Protein AF-A0A1G9PFX6-F1 (afdb_monomer_lite)

pLDDT: mean 71.47, std 10.02, range [51.03, 87.06]

Organism: NCBI:txid1121325

Sequence (95 aa):
MFKFFISIIVAIVVLATQQYLSTRKKWVIGGFLPIIWLGFSIWLIYFSHSKTTHSLIPACIIMFLTLMCVWAEGRESVKKRINEELNKMKIHDIK

Secondary structure (DSSP, 8-state):
-HHHHHHHHHHHHHHHHHHHHHTSS-GGGTTHHHHHHHHHHHHHHHH--STTHHHHHHHHHHHHHHHHHHHHHHHHHHHHHHHHHHHHHHHHHT-

Structure (mmCIF, N/CA/C/O backbone):
data_AF-A0A1G9PFX6-F1
#
_entry.id   AF-A0A1G9PFX6-F1
#
loop_
_atom_site.group_PDB
_atom_site.id
_atom_site.type_symbol
_atom_site.label_atom_id
_atom_site.label_alt_id
_atom_site.label_comp_id
_atom_site.label_asym_id
_atom_site.label_entity_id
_atom_site.label_seq_id
_atom_site.pdbx_PDB_ins_code
_atom_site.Cartn_x
_atom_site.Cartn_y
_atom_site.Cartn_z
_atom_site.occupancy
_atom_site.B_iso_or_equiv
_atom_site.auth_seq_id
_atom_site.auth_comp_id
_atom_site.auth_asym_id
_atom_site.auth_atom_id
_atom_site.pdbx_PDB_model_num
ATOM 1 N N . MET A 1 1 ? -7.156 0.425 -27.854 1.00 53.41 1 MET A N 1
ATOM 2 C CA . MET A 1 1 ? -8.311 0.666 -26.958 1.00 53.41 1 MET A CA 1
ATOM 3 C C . MET A 1 1 ? -8.601 -0.522 -26.034 1.00 53.41 1 MET A C 1
ATOM 5 O O . MET A 1 1 ? -8.546 -0.346 -24.827 1.00 53.41 1 MET A O 1
ATOM 9 N N . PHE A 1 2 ? -8.794 -1.742 -26.554 1.00 56.06 2 PHE A N 1
ATOM 10 C CA . PHE A 1 2 ? -9.135 -2.944 -25.760 1.00 56.06 2 PHE A CA 1
ATOM 11 C C . PHE A 1 2 ? -8.133 -3.300 -24.634 1.00 56.06 2 PHE A C 1
ATOM 13 O O . PHE A 1 2 ? -8.524 -3.662 -23.531 1.00 56.06 2 PHE A O 1
ATOM 20 N N . LYS A 1 3 ? -6.827 -3.105 -24.875 1.00 56.44 3 LYS A N 1
ATOM 21 C CA . LYS A 1 3 ? -5.759 -3.335 -23.879 1.00 56.44 3 LYS A CA 1
ATOM 22 C C . LYS A 1 3 ? -5.849 -2.420 -22.646 1.00 56.44 3 LYS A C 1
ATOM 24 O O . LYS A 1 3 ? -5.461 -2.829 -21.559 1.00 56.44 3 LYS A O 1
ATOM 29 N N . PHE A 1 4 ? -6.384 -1.208 -22.805 1.00 62.28 4 PHE A N 1
ATOM 30 C CA . PHE A 1 4 ? -6.537 -0.248 -21.706 1.00 62.28 4 PHE A CA 1
ATOM 31 C C . PHE A 1 4 ? -7.669 -0.660 -20.758 1.00 62.28 4 PHE A C 1
ATOM 33 O O . PHE A 1 4 ? -7.496 -0.640 -19.545 1.00 62.28 4 PHE A O 1
ATOM 40 N N . PHE A 1 5 ? -8.793 -1.122 -21.310 1.00 69.62 5 PHE A N 1
ATOM 41 C CA . PHE A 1 5 ? -9.911 -1.641 -20.520 1.00 69.62 5 PHE A CA 1
ATOM 42 C C . PHE A 1 5 ? -9.522 -2.883 -19.716 1.00 69.62 5 PHE A C 1
ATOM 44 O O . PHE A 1 5 ? -9.834 -2.963 -18.531 1.00 69.62 5 PHE A O 1
ATOM 51 N N . ILE A 1 6 ? -8.766 -3.804 -20.322 1.00 72.31 6 ILE A N 1
ATOM 52 C CA . ILE A 1 6 ? -8.231 -4.976 -19.615 1.00 72.31 6 ILE A CA 1
ATOM 53 C C . ILE A 1 6 ? -7.332 -4.541 -18.448 1.00 72.31 6 ILE A C 1
ATOM 55 O O . ILE A 1 6 ? -7.484 -5.049 -17.341 1.00 72.31 6 ILE A O 1
ATOM 59 N N . SER A 1 7 ? -6.448 -3.559 -18.657 1.00 65.88 7 SER A N 1
ATOM 60 C CA . SER A 1 7 ? -5.576 -3.035 -17.595 1.00 65.88 7 SER A CA 1
ATOM 61 C C . SER A 1 7 ? -6.360 -2.426 -16.429 1.00 65.88 7 SER A C 1
ATOM 63 O O . SER A 1 7 ? -5.979 -2.619 -15.277 1.00 65.88 7 SER A O 1
ATOM 65 N N . ILE A 1 8 ? -7.445 -1.701 -16.709 1.00 71.62 8 ILE A N 1
ATOM 66 C CA . ILE A 1 8 ? -8.282 -1.073 -15.676 1.00 71.62 8 ILE A CA 1
ATOM 67 C C . ILE A 1 8 ? -9.018 -2.142 -14.862 1.00 71.62 8 ILE A C 1
ATOM 69 O O . ILE A 1 8 ? -9.034 -2.076 -13.635 1.00 71.62 8 ILE A O 1
ATOM 73 N N . ILE A 1 9 ? -9.570 -3.162 -15.524 1.00 72.88 9 ILE A N 1
ATOM 74 C CA . ILE A 1 9 ? -10.255 -4.275 -14.853 1.00 72.88 9 ILE A CA 1
ATOM 75 C C . ILE A 1 9 ? -9.280 -5.031 -13.945 1.00 72.88 9 ILE A C 1
ATOM 77 O O . ILE A 1 9 ? -9.599 -5.305 -12.789 1.00 72.88 9 ILE A O 1
ATOM 81 N N . VAL A 1 10 ? -8.071 -5.316 -14.434 1.00 72.06 10 VAL A N 1
ATOM 82 C CA . VAL A 1 10 ? -7.028 -5.978 -13.639 1.00 72.06 10 VAL A CA 1
ATOM 83 C C . VAL A 1 10 ? -6.642 -5.127 -12.428 1.00 72.06 10 VAL A C 1
ATOM 85 O O . VAL A 1 10 ? -6.564 -5.658 -11.323 1.00 72.06 10 VAL A O 1
ATOM 88 N N . ALA A 1 11 ? -6.474 -3.812 -12.592 1.00 71.12 11 ALA A N 1
ATOM 89 C CA . ALA A 1 11 ? -6.161 -2.915 -11.480 1.00 71.12 11 ALA A CA 1
ATOM 90 C C . ALA A 1 11 ? -7.267 -2.903 -10.409 1.00 71.12 11 ALA A C 1
ATOM 92 O O . ALA A 1 11 ? -6.967 -2.988 -9.219 1.00 71.12 11 ALA A O 1
ATOM 93 N N . ILE A 1 12 ? -8.539 -2.870 -10.817 1.00 72.44 12 ILE A N 1
ATOM 94 C CA . ILE A 1 12 ? -9.686 -2.907 -9.896 1.00 72.44 12 ILE A CA 1
ATOM 95 C C . ILE A 1 12 ? -9.732 -4.235 -9.136 1.00 72.44 12 ILE A C 1
ATOM 97 O O . ILE A 1 12 ? -9.925 -4.235 -7.922 1.00 72.44 12 ILE A O 1
ATOM 101 N N . VAL A 1 13 ? -9.517 -5.364 -9.817 1.00 71.44 13 VAL A N 1
ATOM 102 C CA . VAL A 1 13 ? -9.491 -6.689 -9.178 1.00 71.44 13 VAL A CA 1
ATOM 103 C C . VAL A 1 13 ? -8.337 -6.786 -8.184 1.00 71.44 13 VAL A C 1
ATOM 105 O O . VAL A 1 13 ? -8.534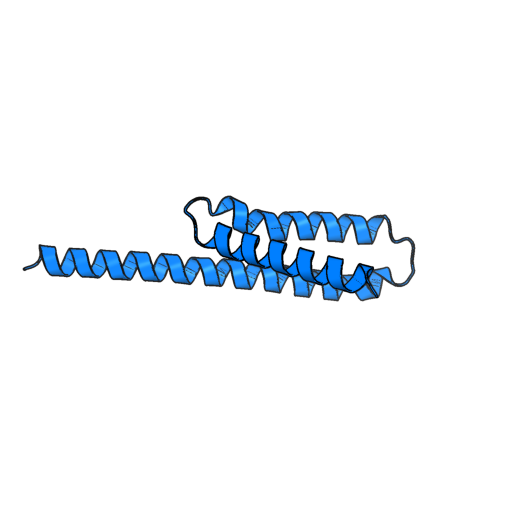 -7.281 -7.074 1.00 71.44 13 VAL A O 1
ATOM 108 N N . VAL A 1 14 ? -7.155 -6.273 -8.530 1.00 72.62 14 VAL A N 1
ATOM 109 C CA . VAL A 1 14 ? -5.992 -6.249 -7.631 1.00 72.62 14 VAL A CA 1
ATOM 110 C C . VAL A 1 14 ? -6.266 -5.382 -6.403 1.00 72.62 14 VAL A C 1
ATOM 112 O O . VAL A 1 14 ? -6.040 -5.846 -5.288 1.00 72.62 14 VAL A O 1
ATOM 115 N N . LEU A 1 15 ? -6.822 -4.180 -6.577 1.00 64.06 15 LEU A N 1
ATOM 116 C CA . LEU A 1 15 ? -7.167 -3.280 -5.471 1.00 64.06 15 LEU A CA 1
ATOM 117 C C . LEU A 1 15 ? -8.263 -3.864 -4.573 1.00 64.06 15 LEU A C 1
ATOM 119 O O . LEU A 1 15 ? -8.125 -3.860 -3.352 1.00 64.06 15 LEU A O 1
ATOM 123 N N . ALA A 1 16 ? -9.321 -4.431 -5.157 1.00 63.62 16 ALA A N 1
ATOM 124 C CA . ALA A 1 16 ? -10.392 -5.081 -4.408 1.00 63.62 16 ALA A CA 1
ATOM 125 C C . ALA A 1 16 ? -9.866 -6.285 -3.612 1.00 63.62 16 ALA A C 1
ATOM 127 O O . ALA A 1 16 ? -10.217 -6.463 -2.447 1.00 63.62 16 ALA A O 1
ATOM 128 N N . THR A 1 17 ? -8.967 -7.068 -4.211 1.00 61.81 17 THR A N 1
ATOM 129 C CA . THR A 1 17 ? -8.295 -8.197 -3.554 1.00 61.81 17 THR A CA 1
ATOM 130 C C . THR A 1 17 ? -7.384 -7.700 -2.427 1.00 61.81 17 THR A C 1
ATOM 132 O O . THR A 1 17 ? -7.425 -8.229 -1.320 1.00 61.81 17 THR A O 1
ATOM 135 N N . GLN A 1 18 ? -6.624 -6.627 -2.645 1.00 62.22 18 GLN A N 1
ATOM 136 C CA . GLN A 1 18 ? -5.756 -6.025 -1.631 1.00 62.22 18 GLN A CA 1
ATOM 137 C C . GLN A 1 18 ? -6.556 -5.503 -0.427 1.00 62.22 18 GLN A C 1
ATOM 139 O O . GLN A 1 18 ? -6.213 -5.804 0.720 1.00 62.22 18 GLN A O 1
ATOM 144 N N . GLN A 1 19 ? -7.655 -4.789 -0.684 1.00 56.25 19 GLN A N 1
ATOM 145 C CA . GLN A 1 19 ? -8.564 -4.275 0.340 1.00 56.25 19 GLN A CA 1
ATOM 146 C C . GLN A 1 19 ? -9.194 -5.435 1.126 1.00 56.25 19 GLN A C 1
ATOM 148 O O . GLN A 1 19 ? -9.120 -5.469 2.353 1.00 56.25 19 GLN A O 1
ATOM 153 N N . TYR A 1 20 ? -9.738 -6.431 0.416 1.00 60.94 20 TYR A N 1
ATOM 154 C CA . TYR A 1 20 ? -10.414 -7.592 1.000 1.00 60.94 20 TYR A CA 1
ATOM 155 C C . TYR A 1 20 ? -9.483 -8.439 1.876 1.00 60.94 20 TYR A C 1
ATOM 157 O O . TYR A 1 20 ? -9.883 -8.916 2.944 1.00 60.94 20 TYR A O 1
ATOM 165 N N . LEU A 1 21 ? -8.226 -8.613 1.460 1.00 55.91 21 LEU A N 1
ATOM 166 C CA . LEU A 1 21 ? -7.255 -9.399 2.217 1.00 55.91 21 LEU A CA 1
ATOM 167 C C . LEU A 1 21 ? -6.619 -8.624 3.374 1.00 55.91 21 LEU A C 1
ATOM 169 O O . LEU A 1 21 ? -6.262 -9.247 4.373 1.00 55.91 21 LEU A O 1
ATOM 173 N N . SER A 1 22 ? -6.550 -7.293 3.303 1.00 51.03 22 SER A N 1
ATOM 174 C CA . SER A 1 22 ? -6.118 -6.456 4.431 1.00 51.03 22 SER A CA 1
ATOM 175 C C . SER A 1 22 ? -7.103 -6.518 5.612 1.00 51.03 22 SER A C 1
ATOM 177 O O . SER A 1 22 ? -6.696 -6.482 6.773 1.00 51.03 22 SER A O 1
ATOM 179 N N . THR A 1 23 ? -8.403 -6.695 5.339 1.00 56.66 23 THR A N 1
ATOM 180 C CA . THR A 1 23 ? -9.460 -6.730 6.370 1.00 56.66 23 THR A CA 1
ATOM 181 C C . THR A 1 23 ? -9.634 -8.101 7.047 1.00 56.66 23 THR A C 1
ATOM 183 O O . THR A 1 23 ? -10.313 -8.205 8.071 1.00 56.66 23 THR A O 1
ATOM 186 N N . ARG A 1 24 ? -9.045 -9.185 6.519 1.00 56.06 24 ARG A N 1
ATOM 187 C CA . ARG A 1 24 ? -9.166 -10.542 7.092 1.00 56.06 24 ARG A CA 1
ATOM 188 C C . ARG A 1 24 ? -7.953 -10.905 7.958 1.00 56.06 24 ARG A C 1
ATOM 190 O O . ARG A 1 24 ? -6.837 -10.454 7.737 1.00 56.06 24 ARG A O 1
ATOM 197 N N . LYS A 1 25 ? -8.170 -11.827 8.909 1.00 53.59 25 LYS A N 1
ATOM 198 C CA . LYS A 1 25 ? -7.212 -12.347 9.917 1.00 53.59 25 LYS A CA 1
ATOM 199 C C . LYS A 1 25 ? -5.825 -12.746 9.360 1.00 53.59 25 LYS A C 1
ATOM 201 O O . LYS A 1 25 ? -4.860 -12.791 10.116 1.00 53.59 25 LYS A O 1
ATOM 206 N N . LYS A 1 26 ? -5.696 -13.008 8.051 1.00 56.09 26 LYS A N 1
ATOM 207 C CA . LYS A 1 26 ? -4.421 -13.280 7.366 1.00 56.09 26 LYS A CA 1
ATOM 208 C C . LYS A 1 26 ? -3.760 -11.991 6.865 1.00 56.09 26 LYS A C 1
ATOM 210 O O . LYS A 1 26 ? -3.601 -11.772 5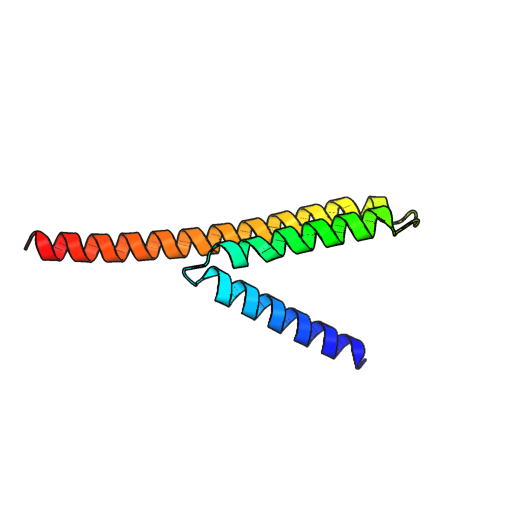.669 1.00 56.09 26 LYS A O 1
ATOM 215 N N . TRP A 1 27 ? -3.307 -11.182 7.818 1.00 51.38 27 TRP A N 1
ATOM 216 C CA . TRP A 1 27 ? -2.591 -9.921 7.596 1.00 51.38 27 TRP A CA 1
ATOM 217 C C . TRP A 1 27 ? -1.407 -9.998 6.617 1.00 51.38 27 TRP A C 1
ATOM 219 O O . TRP A 1 27 ? -1.093 -9.035 5.918 1.00 51.38 27 TRP A O 1
ATOM 229 N N . VAL A 1 28 ? -0.787 -11.176 6.556 1.00 56.28 28 VAL A N 1
ATOM 230 C CA . VAL A 1 28 ? 0.373 -11.505 5.720 1.00 56.28 28 VAL A CA 1
ATOM 231 C C . VAL A 1 28 ? 0.102 -11.261 4.233 1.00 56.28 28 VAL A C 1
ATOM 233 O O . VAL A 1 28 ? 1.023 -10.950 3.488 1.00 56.28 28 VAL A O 1
ATOM 236 N N . ILE A 1 29 ? -1.157 -11.339 3.792 1.00 55.12 29 ILE A N 1
ATOM 237 C CA . ILE A 1 29 ? -1.470 -11.262 2.364 1.00 55.12 29 ILE A CA 1
ATOM 238 C C . ILE A 1 29 ? -1.647 -9.809 1.887 1.00 55.12 29 ILE A C 1
ATOM 240 O O . ILE A 1 29 ? -1.306 -9.493 0.752 1.00 55.12 29 ILE A O 1
ATOM 244 N N . GLY A 1 30 ? -2.062 -8.891 2.769 1.00 57.59 30 GLY A N 1
ATOM 245 C CA . GLY A 1 30 ? -2.052 -7.451 2.472 1.00 57.59 30 GLY A CA 1
ATOM 246 C C . GLY A 1 30 ? -0.631 -6.885 2.337 1.00 57.59 30 GLY A C 1
ATOM 247 O O . GLY A 1 30 ? -0.389 -6.031 1.489 1.00 57.59 30 GLY A O 1
ATOM 248 N N . GLY A 1 31 ? 0.321 -7.420 3.113 1.00 61.53 31 GLY A N 1
ATOM 249 C CA . GLY A 1 31 ? 1.749 -7.089 3.006 1.00 61.53 31 GLY A CA 1
ATOM 250 C C . GLY A 1 31 ? 2.452 -7.755 1.816 1.00 61.53 31 GLY A C 1
ATOM 251 O O . GLY A 1 31 ? 3.563 -7.376 1.461 1.00 61.53 31 GLY A O 1
ATOM 252 N N . PHE A 1 32 ? 1.805 -8.716 1.155 1.00 68.75 32 PHE A N 1
ATOM 253 C CA . PHE A 1 32 ? 2.373 -9.392 -0.009 1.00 68.75 32 PHE A CA 1
ATOM 254 C C . PHE A 1 32 ? 2.410 -8.479 -1.243 1.00 68.75 32 PHE A C 1
ATOM 256 O O . PHE A 1 32 ? 3.320 -8.579 -2.062 1.00 68.75 32 PHE A O 1
ATOM 263 N N . LEU A 1 33 ? 1.466 -7.537 -1.357 1.00 69.69 33 LEU A N 1
ATOM 264 C CA . LEU A 1 33 ? 1.418 -6.598 -2.478 1.00 69.69 33 LEU A CA 1
ATOM 265 C C . LEU A 1 33 ? 2.610 -5.622 -2.535 1.00 69.69 33 LEU A C 1
ATOM 267 O O . LEU A 1 33 ? 3.215 -5.516 -3.604 1.00 69.69 33 LEU A O 1
ATOM 271 N N . PRO A 1 34 ? 3.018 -4.958 -1.433 1.00 70.12 34 PRO A N 1
ATOM 272 C CA . PRO A 1 34 ? 4.237 -4.149 -1.442 1.00 70.12 34 PRO A CA 1
ATOM 273 C C . PRO A 1 34 ? 5.498 -4.983 -1.731 1.00 70.12 34 PRO A C 1
ATOM 275 O O . PRO A 1 34 ? 6.412 -4.484 -2.384 1.00 70.12 34 PRO A O 1
ATOM 278 N N . ILE A 1 35 ? 5.535 -6.264 -1.337 1.00 71.81 35 ILE A N 1
ATOM 279 C CA . ILE A 1 35 ? 6.650 -7.180 -1.645 1.00 71.81 35 ILE A CA 1
ATOM 280 C C . ILE A 1 35 ? 6.709 -7.516 -3.144 1.00 71.81 35 ILE A C 1
ATOM 282 O O . ILE A 1 35 ? 7.781 -7.443 -3.747 1.00 71.81 35 ILE A O 1
ATOM 286 N N . ILE A 1 36 ? 5.570 -7.833 -3.771 1.00 76.62 36 ILE A N 1
ATOM 287 C CA . ILE A 1 36 ? 5.495 -8.054 -5.226 1.00 76.62 36 ILE A CA 1
ATOM 288 C C . ILE A 1 36 ? 5.927 -6.789 -5.978 1.00 76.62 36 ILE A C 1
ATOM 290 O O . ILE A 1 36 ? 6.699 -6.875 -6.934 1.00 76.62 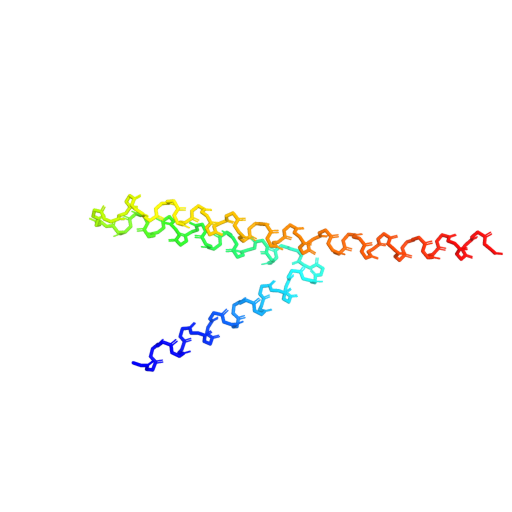36 ILE A O 1
ATOM 294 N N . TRP A 1 37 ? 5.461 -5.616 -5.538 1.00 76.44 37 TRP A N 1
ATOM 295 C CA . TRP A 1 37 ? 5.821 -4.337 -6.153 1.00 76.44 37 TRP A CA 1
ATOM 296 C C . TRP A 1 37 ? 7.326 -4.051 -6.071 1.00 76.44 37 TRP A C 1
ATOM 298 O O . TRP A 1 37 ? 7.922 -3.583 -7.042 1.00 76.44 37 TRP A O 1
ATOM 308 N N . LEU A 1 38 ? 7.959 -4.385 -4.943 1.00 77.94 38 LEU A N 1
ATOM 309 C CA . LEU A 1 38 ? 9.413 -4.321 -4.775 1.00 77.94 38 LEU A CA 1
ATOM 310 C C . LEU A 1 38 ? 10.136 -5.199 -5.802 1.00 77.94 38 LEU A C 1
ATOM 312 O O . LEU A 1 38 ? 11.031 -4.717 -6.496 1.00 77.94 38 LEU A O 1
ATOM 316 N N . GLY A 1 39 ? 9.714 -6.459 -5.948 1.00 79.19 39 GLY A N 1
ATOM 317 C CA . GLY A 1 39 ? 10.287 -7.381 -6.933 1.00 79.19 39 GLY A CA 1
ATOM 318 C C . GLY A 1 39 ? 10.139 -6.877 -8.371 1.00 79.19 39 GLY A C 1
ATOM 319 O O . GLY A 1 39 ? 11.098 -6.905 -9.143 1.00 79.19 39 GLY A O 1
ATOM 320 N N . PHE A 1 40 ? 8.968 -6.337 -8.713 1.00 77.38 40 PHE A N 1
ATOM 321 C CA . PHE A 1 40 ? 8.708 -5.747 -10.027 1.00 77.38 40 PHE A CA 1
ATOM 322 C C . PHE A 1 40 ? 9.556 -4.495 -10.287 1.00 77.38 40 PHE A C 1
ATOM 324 O O . PHE A 1 40 ? 10.097 -4.333 -11.379 1.00 77.38 40 PHE A O 1
ATOM 331 N N . SER A 1 41 ? 9.728 -3.641 -9.275 1.00 74.62 41 SER A N 1
ATOM 332 C CA . SER A 1 41 ? 10.563 -2.437 -9.363 1.00 74.62 41 SER A CA 1
ATOM 333 C C . SER A 1 41 ? 12.033 -2.794 -9.598 1.00 74.62 41 SER A C 1
ATOM 335 O O . SER A 1 41 ? 12.677 -2.205 -10.464 1.00 74.62 41 SER A O 1
ATOM 337 N N . ILE A 1 42 ? 12.557 -3.796 -8.883 1.00 77.81 42 ILE A N 1
ATOM 338 C CA . ILE A 1 42 ? 13.932 -4.289 -9.064 1.00 77.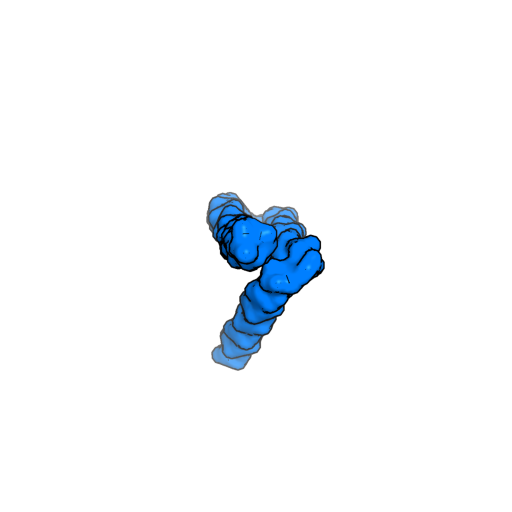81 42 ILE A CA 1
ATOM 339 C C . ILE A 1 42 ? 14.114 -4.865 -10.471 1.00 77.81 42 ILE A C 1
ATOM 341 O O . ILE A 1 42 ? 15.099 -4.547 -11.137 1.00 77.81 42 ILE A O 1
ATOM 345 N N . TRP A 1 43 ? 13.157 -5.669 -10.944 1.00 77.56 43 TRP A N 1
ATOM 346 C CA . TRP A 1 43 ? 13.195 -6.235 -12.291 1.00 77.56 43 TRP A CA 1
ATOM 347 C C . TRP A 1 43 ? 13.183 -5.149 -13.372 1.00 77.56 43 TRP A C 1
ATOM 349 O O . TRP A 1 43 ? 14.015 -5.186 -14.277 1.00 77.56 43 TRP A O 1
ATOM 359 N N . LEU A 1 44 ? 12.310 -4.144 -13.240 1.00 75.75 44 LEU A N 1
ATOM 360 C CA . LEU A 1 44 ? 12.267 -2.989 -14.138 1.00 75.75 44 LEU A CA 1
ATOM 361 C C . LEU A 1 44 ? 13.600 -2.246 -14.169 1.00 75.75 44 LEU A C 1
ATOM 363 O O . LEU A 1 44 ? 14.072 -1.922 -15.251 1.00 75.75 44 LEU A O 1
ATOM 367 N N . ILE A 1 45 ? 14.221 -2.003 -13.014 1.00 72.81 45 ILE A N 1
ATOM 368 C CA . ILE A 1 45 ? 15.499 -1.285 -12.933 1.00 72.81 45 ILE A CA 1
ATOM 369 C C . ILE A 1 45 ? 16.637 -2.089 -13.580 1.00 72.81 45 ILE A C 1
ATOM 371 O O . ILE A 1 45 ? 17.454 -1.509 -14.290 1.00 72.81 45 ILE A O 1
ATOM 375 N N . TYR A 1 46 ? 16.681 -3.409 -13.374 1.00 72.50 46 TYR A N 1
ATOM 376 C CA . TYR A 1 46 ? 17.747 -4.270 -13.905 1.00 72.50 46 TYR A CA 1
ATOM 377 C C . TYR A 1 46 ? 17.607 -4.579 -15.403 1.00 72.50 46 TYR A C 1
ATOM 379 O O . TYR A 1 46 ? 18.605 -4.609 -16.121 1.00 72.50 46 TYR A O 1
ATOM 387 N N . PHE A 1 47 ? 16.387 -4.831 -15.886 1.00 73.62 47 PHE A N 1
ATOM 388 C CA . PHE A 1 47 ? 16.147 -5.188 -17.290 1.00 73.62 47 PHE A CA 1
ATOM 389 C C . PHE A 1 47 ? 15.904 -3.971 -18.192 1.00 73.62 47 PHE A C 1
ATOM 391 O O . PHE A 1 47 ? 16.154 -4.054 -19.397 1.00 73.62 47 PHE A O 1
ATOM 398 N N . SER A 1 48 ? 15.479 -2.823 -17.650 1.00 65.00 48 SER A N 1
ATOM 399 C CA . SER A 1 48 ? 15.442 -1.566 -18.406 1.00 65.00 48 SER A CA 1
ATOM 400 C C . SER A 1 48 ? 16.857 -1.005 -18.551 1.00 65.00 48 SER A C 1
ATOM 402 O O . SER A 1 48 ? 17.303 -0.162 -17.777 1.00 65.00 48 SER A O 1
ATOM 404 N N . HIS A 1 49 ? 17.540 -1.408 -19.620 1.00 58.47 49 HIS A N 1
ATOM 405 C CA . HIS A 1 49 ? 18.796 -0.805 -20.090 1.00 58.47 49 HIS A CA 1
ATOM 406 C C . HIS A 1 49 ? 18.619 0.617 -20.676 1.00 58.47 49 HIS A C 1
ATOM 408 O O . HIS A 1 49 ? 19.491 1.122 -21.383 1.00 58.47 49 HIS A O 1
ATOM 414 N N . SER A 1 50 ? 17.478 1.278 -20.438 1.00 57.97 50 SER A N 1
ATOM 415 C CA . SER A 1 50 ? 17.193 2.606 -20.989 1.00 57.97 50 SER A CA 1
ATOM 416 C C . SER A 1 50 ? 17.639 3.726 -20.043 1.00 57.97 50 SER A C 1
ATOM 418 O O . SER A 1 50 ? 17.541 3.615 -18.824 1.00 57.97 50 SER A O 1
ATOM 420 N N . LYS A 1 51 ? 18.074 4.866 -20.598 1.00 59.53 51 LYS A N 1
ATOM 421 C CA . LYS A 1 51 ? 18.451 6.074 -19.830 1.00 59.53 51 LYS A CA 1
ATOM 422 C C . LYS A 1 51 ? 17.311 6.622 -18.947 1.00 59.53 51 LYS A C 1
ATOM 424 O O . LYS A 1 51 ? 17.555 7.425 -18.051 1.00 59.53 51 LYS A O 1
ATOM 429 N N . THR A 1 52 ? 16.079 6.169 -19.174 1.00 60.91 52 THR A N 1
ATOM 430 C CA . THR A 1 52 ? 14.861 6.537 -18.441 1.00 60.91 52 THR A CA 1
ATOM 431 C C . THR A 1 52 ? 14.795 5.926 -17.036 1.00 60.91 52 THR A C 1
ATOM 433 O O . THR A 1 52 ? 14.006 6.381 -16.209 1.00 60.91 52 THR A O 1
ATOM 436 N N . THR A 1 53 ? 15.635 4.931 -16.726 1.00 61.91 53 THR A N 1
ATOM 437 C CA . THR A 1 53 ? 15.616 4.212 -15.441 1.00 61.91 53 THR A CA 1
ATOM 438 C C . THR A 1 53 ? 15.847 5.143 -14.241 1.00 61.91 53 THR A C 1
ATOM 440 O O . THR A 1 53 ? 15.167 5.001 -13.228 1.00 61.91 53 THR A O 1
ATOM 443 N N . HIS A 1 54 ? 16.686 6.179 -14.368 1.00 65.38 54 HIS A N 1
ATOM 444 C CA . HIS A 1 54 ? 16.904 7.162 -13.294 1.00 65.38 54 HIS A CA 1
ATOM 445 C C . HIS A 1 54 ? 15.655 7.990 -12.950 1.00 65.38 54 HIS A C 1
ATOM 447 O O . HIS A 1 54 ? 15.452 8.339 -11.789 1.00 65.38 54 HIS A O 1
ATOM 453 N N . SER A 1 55 ? 14.785 8.260 -13.931 1.00 71.75 55 SER A N 1
ATOM 454 C CA . SER A 1 55 ? 13.536 9.003 -13.715 1.00 7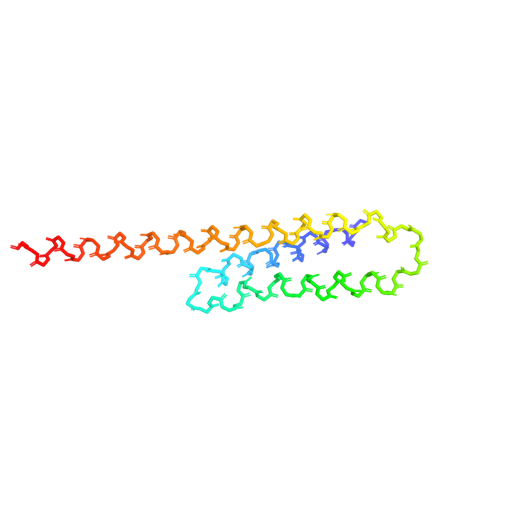1.75 55 SER A CA 1
ATOM 455 C C . SER A 1 55 ? 12.434 8.150 -13.074 1.00 71.75 55 SER A C 1
ATOM 457 O O . SER A 1 55 ? 11.473 8.700 -12.540 1.00 71.75 55 SER A O 1
ATOM 459 N N . LEU A 1 56 ? 12.547 6.819 -13.135 1.00 72.00 56 LEU A N 1
ATOM 460 C CA . LEU A 1 56 ? 11.528 5.882 -12.647 1.00 72.00 56 LEU A CA 1
ATOM 461 C C . LEU A 1 56 ? 11.717 5.502 -11.172 1.00 72.00 56 LEU A C 1
ATOM 463 O O . LEU A 1 56 ? 10.746 5.148 -10.503 1.00 72.00 56 LEU A O 1
ATOM 467 N N . ILE A 1 57 ? 12.939 5.623 -10.646 1.00 78.19 57 ILE A N 1
ATOM 468 C CA . ILE A 1 57 ? 13.279 5.335 -9.243 1.00 78.19 57 ILE A CA 1
ATOM 469 C C . ILE A 1 57 ? 12.398 6.118 -8.248 1.00 78.19 57 ILE A C 1
ATOM 471 O O . ILE A 1 57 ? 11.768 5.475 -7.405 1.00 78.19 57 ILE A O 1
ATOM 475 N N . PRO A 1 58 ? 12.277 7.462 -8.324 1.00 80.81 58 PRO A N 1
ATOM 476 C CA . PRO A 1 58 ? 11.456 8.209 -7.368 1.00 80.81 58 PRO A CA 1
ATOM 477 C C . PRO A 1 58 ? 9.972 7.826 -7.441 1.00 80.81 58 PRO A C 1
ATOM 479 O O . PRO A 1 58 ? 9.321 7.706 -6.405 1.00 80.81 58 PRO A O 1
ATOM 482 N N . ALA A 1 59 ? 9.446 7.547 -8.638 1.00 80.19 59 ALA A N 1
ATOM 483 C CA . ALA A 1 59 ? 8.066 7.094 -8.806 1.00 80.19 59 ALA A CA 1
ATOM 484 C C . ALA A 1 59 ? 7.818 5.723 -8.149 1.00 80.19 59 ALA A C 1
ATOM 486 O O . ALA A 1 59 ? 6.792 5.529 -7.496 1.00 80.19 59 ALA A O 1
ATOM 487 N N . CYS A 1 60 ? 8.771 4.790 -8.255 1.00 80.69 60 CYS A N 1
ATOM 488 C CA . CYS A 1 60 ? 8.676 3.480 -7.604 1.00 80.69 60 CYS A CA 1
ATOM 489 C C . CYS A 1 60 ? 8.685 3.595 -6.073 1.00 80.69 60 CYS A C 1
ATOM 491 O O . CYS A 1 60 ? 7.917 2.894 -5.410 1.00 80.69 60 CYS A O 1
ATOM 493 N N . ILE A 1 61 ? 9.507 4.498 -5.521 1.00 82.94 61 ILE A N 1
ATOM 494 C CA . ILE A 1 61 ? 9.585 4.762 -4.075 1.00 82.94 61 ILE A CA 1
ATOM 495 C C . ILE A 1 61 ? 8.270 5.354 -3.566 1.00 82.94 61 ILE A C 1
ATOM 497 O O . ILE A 1 61 ? 7.721 4.859 -2.583 1.00 82.94 61 ILE A O 1
ATOM 501 N N . ILE A 1 62 ? 7.737 6.375 -4.244 1.00 85.31 62 ILE A N 1
ATOM 502 C CA . ILE A 1 62 ? 6.461 6.999 -3.865 1.00 85.31 62 ILE A CA 1
ATOM 503 C C . ILE A 1 62 ? 5.342 5.956 -3.888 1.00 85.31 62 ILE A C 1
ATOM 505 O O . ILE A 1 62 ? 4.602 5.832 -2.914 1.00 85.31 62 ILE A O 1
ATOM 509 N N . MET A 1 63 ? 5.259 5.151 -4.952 1.00 81.06 63 MET A N 1
ATOM 510 C CA . MET A 1 63 ? 4.263 4.085 -5.047 1.00 81.06 63 MET A CA 1
ATOM 511 C C . MET A 1 63 ? 4.405 3.096 -3.881 1.00 81.06 63 MET A C 1
ATOM 513 O O . MET A 1 63 ? 3.434 2.832 -3.177 1.00 81.06 63 MET A O 1
ATOM 517 N N . PHE A 1 64 ? 5.616 2.625 -3.584 1.00 83.00 64 PHE A N 1
ATOM 518 C CA . PHE A 1 64 ? 5.850 1.722 -2.455 1.00 83.00 64 PHE A CA 1
ATOM 519 C C . PHE A 1 64 ? 5.410 2.321 -1.106 1.00 83.00 64 PHE A C 1
ATOM 521 O O . PHE A 1 64 ? 4.731 1.649 -0.326 1.00 83.00 64 PHE A O 1
ATOM 528 N N . LEU A 1 65 ? 5.734 3.593 -0.852 1.00 83.94 65 LEU A N 1
ATOM 529 C CA . LEU A 1 65 ? 5.326 4.299 0.365 1.00 83.94 65 LEU A CA 1
ATOM 530 C C . LEU A 1 65 ? 3.802 4.405 0.480 1.00 83.94 65 LEU A C 1
ATOM 532 O O . LEU A 1 65 ? 3.257 4.164 1.556 1.00 83.94 65 LEU A O 1
ATOM 536 N N . THR A 1 66 ? 3.103 4.698 -0.619 1.00 79.75 66 THR A N 1
ATOM 537 C CA . THR A 1 66 ? 1.632 4.758 -0.611 1.00 79.75 66 THR A CA 1
ATOM 538 C C . THR A 1 66 ? 1.002 3.399 -0.304 1.00 79.75 66 THR A C 1
ATOM 540 O O . THR A 1 66 ? 0.105 3.329 0.535 1.00 79.75 66 THR A O 1
ATOM 543 N N . LEU A 1 67 ? 1.513 2.304 -0.886 1.00 77.56 67 LEU A N 1
ATOM 544 C CA . LEU A 1 67 ? 1.039 0.951 -0.569 1.00 77.56 67 LEU A CA 1
ATOM 545 C C . LEU A 1 67 ? 1.245 0.606 0.914 1.00 77.56 67 LEU A C 1
ATOM 547 O O . LEU A 1 67 ? 0.363 0.009 1.535 1.00 77.56 67 LEU A O 1
ATOM 551 N N . MET A 1 68 ? 2.390 0.988 1.483 1.00 78.19 68 MET A N 1
ATOM 552 C CA . MET A 1 68 ? 2.679 0.794 2.907 1.00 78.19 68 MET A CA 1
ATOM 553 C C . MET A 1 68 ? 1.742 1.614 3.800 1.00 78.19 68 MET A C 1
ATOM 555 O O . MET A 1 68 ? 1.236 1.087 4.791 1.00 78.19 68 MET A O 1
ATOM 559 N N . CYS A 1 69 ? 1.470 2.869 3.434 1.00 80.00 69 CYS A N 1
ATOM 560 C CA . CYS A 1 69 ? 0.579 3.760 4.180 1.00 80.00 69 CYS A CA 1
ATOM 561 C C . CYS A 1 69 ? -0.855 3.212 4.224 1.00 80.00 69 CYS A C 1
ATOM 563 O O . CYS A 1 69 ? -1.416 3.037 5.304 1.00 80.00 69 CYS A O 1
ATOM 565 N N . VAL A 1 70 ? -1.404 2.816 3.070 1.00 76.75 70 VAL A N 1
ATOM 566 C CA . VAL A 1 70 ? -2.753 2.227 2.963 1.00 76.75 70 VAL A CA 1
ATOM 567 C C . VAL A 1 70 ? -2.880 0.956 3.805 1.00 76.75 70 VAL A C 1
ATOM 569 O O . VAL A 1 70 ? -3.899 0.711 4.456 1.00 76.75 70 VAL A O 1
ATOM 572 N N . TRP A 1 71 ? -1.837 0.128 3.830 1.00 74.25 71 TRP A N 1
ATOM 573 C CA . TRP A 1 71 ? -1.837 -1.080 4.647 1.00 74.25 71 TRP A CA 1
ATOM 574 C C . TRP A 1 71 ? -1.744 -0.784 6.151 1.00 74.25 71 TRP A C 1
ATOM 576 O O . TRP A 1 71 ? -2.415 -1.447 6.951 1.00 74.25 71 TRP A O 1
ATOM 586 N N . ALA A 1 72 ? -0.954 0.220 6.542 1.00 75.56 72 ALA A N 1
ATOM 587 C CA . ALA A 1 72 ? -0.848 0.670 7.928 1.00 75.56 72 ALA A CA 1
ATOM 588 C C . ALA A 1 72 ? -2.180 1.245 8.444 1.00 75.56 72 ALA A C 1
ATOM 590 O O . ALA A 1 72 ? -2.645 0.839 9.511 1.00 75.56 72 ALA A O 1
ATOM 591 N N . GLU A 1 73 ? -2.847 2.091 7.658 1.00 78.25 73 GLU A N 1
ATOM 592 C CA . GLU A 1 73 ? -4.174 2.634 7.986 1.00 78.25 73 GLU A CA 1
ATOM 593 C C . GLU A 1 73 ? -5.233 1.529 8.098 1.00 78.25 73 GLU A C 1
ATOM 595 O O . GLU A 1 73 ? -5.997 1.465 9.069 1.00 78.25 73 GLU A O 1
ATOM 600 N N . GLY A 1 74 ? -5.233 0.585 7.147 1.00 71.81 74 GLY A N 1
ATOM 601 C CA . GLY A 1 74 ? -6.107 -0.587 7.196 1.00 71.81 74 GLY A CA 1
ATOM 602 C C . GLY A 1 74 ? -5.950 -1.362 8.507 1.00 71.81 74 GLY A C 1
ATOM 603 O O . GLY A 1 74 ? -6.933 -1.827 9.086 1.00 71.81 74 GLY A O 1
ATOM 604 N N . ARG A 1 75 ? -4.732 -1.425 9.050 1.00 73.38 75 ARG A N 1
ATOM 605 C CA . ARG A 1 75 ? -4.456 -2.072 10.334 1.00 73.38 75 ARG A CA 1
ATOM 606 C C . ARG A 1 75 ? -4.884 -1.291 11.549 1.00 73.38 75 ARG A C 1
ATOM 608 O O . ARG A 1 75 ? -5.378 -1.892 12.507 1.00 73.38 75 ARG A O 1
ATOM 615 N N . GLU A 1 76 ? -4.674 0.011 11.521 1.00 79.19 76 GLU A N 1
ATOM 616 C CA . GLU A 1 76 ? -5.089 0.885 12.602 1.00 79.19 76 GLU A CA 1
ATOM 617 C C . GLU A 1 76 ? -6.610 0.837 12.780 1.00 79.19 76 GLU A C 1
ATOM 619 O O . GLU A 1 76 ? -7.092 0.693 13.906 1.00 79.19 76 GLU A O 1
ATOM 624 N N . SER A 1 77 ? -7.363 0.791 11.676 1.00 76.12 77 SER A N 1
ATOM 625 C CA . SER A 1 77 ? -8.824 0.648 11.708 1.00 76.12 77 SER A CA 1
ATOM 626 C C . SER A 1 77 ? -9.288 -0.653 12.386 1.00 76.12 77 SER A C 1
ATOM 628 O O . SER A 1 77 ? -10.191 -0.638 13.227 1.00 76.12 77 SER A O 1
ATOM 630 N N . VAL A 1 78 ? -8.629 -1.783 12.096 1.00 77.88 78 VAL A N 1
ATOM 631 C CA . VAL A 1 78 ? -8.936 -3.082 12.716 1.00 77.88 78 VAL A CA 1
ATOM 632 C C . VAL A 1 78 ? -8.586 -3.065 14.202 1.00 77.88 78 VAL A C 1
ATOM 634 O O . VAL A 1 78 ? -9.375 -3.533 15.025 1.00 77.88 78 VAL A O 1
ATOM 637 N N . LYS A 1 79 ? -7.429 -2.498 14.565 1.00 78.94 79 LYS A N 1
ATOM 638 C CA . LYS A 1 79 ? -7.007 -2.370 15.966 1.00 78.94 79 LYS A CA 1
ATOM 639 C C . LYS A 1 79 ? -7.990 -1.511 16.760 1.00 78.94 79 LYS A C 1
ATOM 641 O O . LYS A 1 79 ? -8.364 -1.892 17.868 1.00 78.94 79 LYS A O 1
ATOM 646 N N . LYS A 1 80 ? -8.442 -0.396 16.181 1.00 83.38 80 LYS A N 1
ATOM 647 C CA . LYS A 1 80 ? -9.440 0.490 16.784 1.00 83.38 80 LYS A CA 1
ATOM 648 C C . LYS A 1 80 ? -10.760 -0.243 17.019 1.00 83.38 80 LYS A C 1
ATOM 650 O O . LYS A 1 80 ? -11.251 -0.240 18.143 1.00 83.38 80 LYS A O 1
ATOM 655 N N . ARG A 1 81 ? -11.257 -0.972 16.015 1.00 80.62 81 ARG A N 1
ATOM 656 C CA . ARG A 1 81 ? -12.488 -1.766 16.131 1.00 80.62 81 ARG A CA 1
ATOM 657 C C . ARG A 1 81 ? -12.400 -2.844 17.216 1.00 80.62 81 ARG A C 1
ATOM 659 O O . ARG A 1 81 ? -13.339 -3.009 17.982 1.00 80.62 81 ARG A O 1
ATOM 666 N N . ILE A 1 82 ? -11.277 -3.558 17.321 1.00 81.44 82 ILE A N 1
ATOM 667 C CA . ILE A 1 82 ? -11.069 -4.556 18.389 1.00 81.44 82 ILE A CA 1
ATOM 668 C C . ILE A 1 82 ? -11.087 -3.891 19.771 1.00 81.44 82 ILE A C 1
ATOM 670 O O . ILE A 1 82 ? -11.672 -4.433 20.706 1.00 81.44 82 ILE A O 1
ATOM 674 N N . ASN A 1 83 ? -10.462 -2.721 19.907 1.00 84.31 83 ASN A N 1
ATOM 675 C CA . ASN A 1 83 ? -10.412 -2.004 21.177 1.00 84.31 83 ASN A CA 1
ATOM 676 C C . ASN A 1 83 ? -11.795 -1.473 21.598 1.00 84.31 83 ASN A C 1
ATOM 678 O O . ASN A 1 83 ? -12.146 -1.525 22.774 1.00 84.31 83 ASN A O 1
ATOM 682 N N . GLU A 1 84 ? -12.601 -1.012 20.640 1.00 87.06 84 GLU A N 1
ATOM 683 C CA . GLU A 1 84 ? -13.992 -0.607 20.877 1.00 87.06 84 GLU A CA 1
ATOM 684 C C . GLU A 1 84 ? -14.856 -1.785 21.352 1.00 87.06 84 GLU A C 1
ATOM 686 O O . GLU A 1 84 ? -15.596 -1.646 22.327 1.00 87.06 84 GLU A O 1
ATOM 691 N N . GLU A 1 85 ? -14.725 -2.959 20.726 1.00 85.31 85 GLU A N 1
ATOM 692 C CA . GLU A 1 85 ? -15.428 -4.176 21.155 1.00 85.31 85 GLU A CA 1
ATOM 693 C C . GLU A 1 85 ? -14.975 -4.647 22.551 1.00 85.31 85 GLU A C 1
ATOM 695 O O . GLU A 1 85 ? -15.815 -4.973 23.390 1.00 85.31 85 GLU A O 1
ATOM 700 N N . LEU A 1 86 ? -13.672 -4.593 22.858 1.00 86.75 86 LEU A N 1
ATOM 701 C CA . LEU A 1 86 ? -13.145 -4.876 24.203 1.00 86.75 86 LEU A CA 1
ATOM 702 C C . LEU A 1 86 ? -13.707 -3.923 25.265 1.00 86.75 86 LEU A C 1
ATOM 704 O O . LEU A 1 86 ? -13.995 -4.346 26.385 1.00 86.75 86 LEU A O 1
ATOM 708 N N . ASN A 1 87 ? -13.867 -2.640 24.935 1.00 87.00 87 ASN A N 1
ATOM 709 C CA . ASN A 1 87 ? -14.391 -1.659 25.879 1.00 87.00 87 ASN A CA 1
ATOM 710 C C . ASN A 1 87 ? -15.883 -1.894 26.171 1.00 87.00 87 ASN A C 1
ATOM 712 O O . ASN A 1 87 ? -16.305 -1.791 27.320 1.00 87.00 87 ASN A O 1
ATOM 716 N N . LYS A 1 88 ? -16.671 -2.296 25.161 1.00 86.75 88 LYS A N 1
ATOM 717 C CA . LYS A 1 88 ? -18.071 -2.715 25.359 1.00 86.75 88 LYS A CA 1
ATOM 718 C C . LYS A 1 88 ? -18.176 -3.923 26.292 1.00 86.75 88 LYS A C 1
ATOM 720 O O . LYS A 1 88 ? -19.026 -3.919 27.177 1.00 86.75 88 LYS A O 1
ATOM 725 N N . MET A 1 89 ? -17.300 -4.919 26.124 1.00 86.44 89 MET A N 1
ATOM 726 C CA . MET A 1 89 ? -17.254 -6.092 27.006 1.00 86.44 89 MET A CA 1
ATOM 727 C C . MET A 1 89 ? -16.913 -5.698 28.447 1.00 86.44 89 MET A C 1
ATOM 729 O O . MET A 1 89 ? -17.627 -6.099 29.355 1.00 86.44 89 MET A O 1
ATOM 733 N N . LYS A 1 90 ? -15.899 -4.844 28.662 1.00 81.19 90 LYS A N 1
ATOM 734 C CA . LYS A 1 90 ? -15.547 -4.346 30.006 1.00 81.19 90 LYS A CA 1
ATOM 735 C C . LYS A 1 90 ? -16.699 -3.612 30.689 1.00 81.19 90 LYS A C 1
ATOM 737 O O . LYS A 1 90 ? -16.928 -3.821 31.869 1.00 81.19 90 LYS A O 1
ATOM 742 N N . ILE A 1 91 ? -17.421 -2.757 29.965 1.00 82.88 91 ILE A N 1
ATOM 743 C CA . ILE A 1 91 ? -18.559 -2.010 30.528 1.00 82.88 91 ILE A CA 1
ATOM 744 C C . ILE A 1 91 ? -19.699 -2.955 30.926 1.00 82.88 91 ILE A C 1
ATOM 746 O O . ILE A 1 91 ? -20.367 -2.706 31.924 1.00 82.88 91 ILE A O 1
ATOM 750 N N . HIS A 1 92 ? -19.924 -4.021 30.154 1.00 76.38 92 HIS A N 1
ATOM 751 C CA . HIS A 1 92 ? -20.932 -5.028 30.476 1.00 76.38 92 HIS A CA 1
ATOM 752 C C . HIS A 1 92 ? -20.538 -5.877 31.690 1.00 76.38 92 HIS A C 1
ATOM 754 O O . HIS A 1 92 ? -21.403 -6.209 32.481 1.00 76.38 92 HIS A O 1
ATOM 760 N N . ASP A 1 93 ? -19.250 -6.183 31.849 1.00 74.88 93 ASP A N 1
ATOM 761 C CA . ASP A 1 93 ? -18.723 -7.015 32.943 1.00 74.88 93 ASP A CA 1
ATOM 762 C C . ASP A 1 93 ? -18.653 -6.268 34.292 1.00 74.88 93 ASP A C 1
ATOM 764 O O . ASP A 1 93 ? -18.664 -6.877 35.356 1.00 74.88 93 ASP A O 1
ATOM 768 N N . ILE A 1 94 ? -18.579 -4.931 34.259 1.00 74.62 94 ILE A N 1
ATOM 769 C CA . ILE A 1 94 ? -18.577 -4.064 35.454 1.00 74.62 94 ILE A CA 1
ATOM 770 C C . ILE A 1 94 ? -20.004 -3.828 35.999 1.00 74.62 94 ILE A C 1
ATOM 772 O O . ILE A 1 94 ? -20.152 -3.340 37.121 1.00 74.62 94 ILE A O 1
ATOM 776 N N . LYS A 1 95 ? -21.047 -4.126 35.216 1.00 51.38 95 LYS A N 1
ATOM 777 C CA . LYS A 1 95 ? -22.449 -3.834 35.542 1.00 51.38 95 LYS A CA 1
ATOM 778 C C . LYS A 1 95 ? -23.188 -5.075 36.027 1.00 51.38 95 LYS A C 1
ATOM 780 O O . LYS A 1 95 ? -24.003 -4.910 36.961 1.00 51.38 95 LYS A O 1
#

Radius of gyration: 19.15 Å; chains: 1; boundi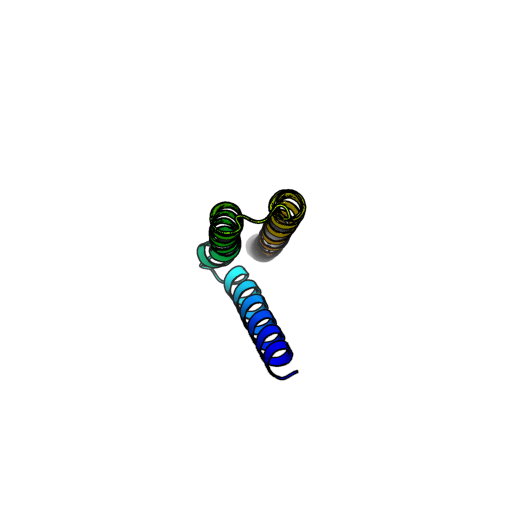ng box: 41×22×62 Å

Foldseek 3Di:
DVVVVVVVVVVVVVVVVLLVCLLDPPVVVVVVVLVVLVVVLVCCLVVPPDPCSVVCVVVSVVVSVVSVVVSVVSVVVVVVVVVVVVVVVVVVVVD